Protein AF-A0A2C6DFV4-F1 (afdb_monomer_lite)

Secondary structure (DSSP, 8-state):
--SS-----------------------GGG-BHHHHHTS-HHHHHHHHHHHHHTTS---SS-S--HHHIIIIIHHHHHHHHHH-TTSBTGGGHHHHHHHHTT-

pLDDT: mean 80.81, std 15.94, range [47.09, 96.94]

Structure (mmCIF, N/CA/C/O backbone):
data_AF-A0A2C6DFV4-F1
#
_entry.id   AF-A0A2C6DFV4-F1
#
loop_
_atom_site.group_PDB
_atom_site.id
_atom_site.type_symbol
_atom_site.label_atom_id
_atom_site.label_alt_id
_atom_site.label_comp_id
_atom_site.label_asym_id
_atom_site.label_entity_id
_atom_site.label_seq_id
_atom_site.pdbx_PDB_ins_code
_atom_site.Cartn_x
_atom_site.Cartn_y
_atom_site.Cartn_z
_atom_site.occupancy
_atom_site.B_iso_or_equiv
_atom_site.auth_seq_id
_atom_site.auth_comp_id
_atom_site.auth_asym_id
_atom_site.auth_atom_id
_atom_site.pdbx_PDB_model_num
ATOM 1 N N . MET A 1 1 ? -37.656 42.072 -65.759 1.00 49.94 1 MET A N 1
ATOM 2 C CA . MET A 1 1 ? -38.208 40.919 -65.010 1.00 49.94 1 MET A CA 1
ATOM 3 C C . MET A 1 1 ? -37.119 40.319 -64.118 1.00 49.94 1 MET A C 1
ATOM 5 O O . MET A 1 1 ? -36.556 39.293 -64.461 1.00 49.94 1 MET A O 1
ATOM 9 N N . LEU A 1 2 ? -36.779 40.973 -63.001 1.00 52.75 2 LEU A N 1
ATOM 10 C CA . LEU A 1 2 ? -35.683 40.526 -62.123 1.00 52.75 2 LEU A CA 1
ATOM 11 C C . LEU A 1 2 ? -36.000 40.764 -60.634 1.00 52.75 2 LEU A C 1
ATOM 13 O O . LEU A 1 2 ? -35.158 41.220 -59.880 1.00 52.75 2 LEU A O 1
ATOM 17 N N . TYR A 1 3 ? -37.245 40.521 -60.212 1.00 50.47 3 TYR A N 1
ATOM 18 C CA . TYR A 1 3 ? -37.625 40.610 -58.788 1.00 50.47 3 TYR A CA 1
ATOM 19 C C . TYR A 1 3 ? -38.353 39.355 -58.277 1.00 50.47 3 TYR A C 1
ATOM 21 O O . TYR A 1 3 ? -38.708 39.249 -57.110 1.00 50.47 3 TYR A O 1
ATOM 29 N N . LYS A 1 4 ? -38.548 38.355 -59.142 1.00 47.09 4 LYS A N 1
ATOM 30 C CA . LYS A 1 4 ? -39.402 37.199 -58.865 1.00 47.09 4 LYS A CA 1
ATOM 31 C C . LYS A 1 4 ? -38.589 35.928 -58.633 1.00 47.09 4 LYS A C 1
ATOM 33 O O . LYS A 1 4 ? -38.862 34.919 -59.264 1.00 47.09 4 LYS A O 1
ATOM 38 N N . SER A 1 5 ? -37.563 35.969 -57.782 1.00 55.72 5 SER A N 1
ATOM 39 C CA . SER A 1 5 ? -36.915 34.728 -57.330 1.00 55.72 5 SER A CA 1
ATOM 40 C C . SER A 1 5 ? -36.036 34.908 -56.093 1.00 55.72 5 SER A C 1
ATOM 42 O O . SER A 1 5 ? -34.885 34.488 -56.079 1.00 55.72 5 SER A O 1
ATOM 44 N N . ILE A 1 6 ? -36.571 35.498 -55.027 1.00 58.84 6 ILE A N 1
ATOM 45 C CA . ILE A 1 6 ? -36.002 35.285 -53.689 1.00 58.84 6 ILE A CA 1
ATOM 46 C C . ILE A 1 6 ? -37.099 34.638 -52.849 1.00 58.84 6 ILE A C 1
ATOM 48 O O . ILE A 1 6 ? -37.719 35.241 -51.982 1.00 58.84 6 ILE A O 1
ATOM 52 N N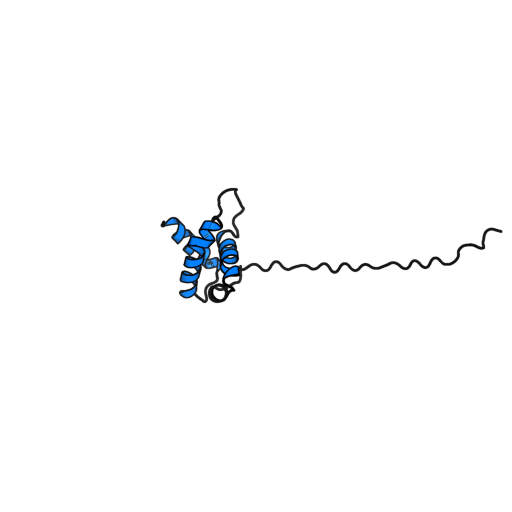 . ARG A 1 7 ? -37.416 33.392 -53.223 1.00 53.78 7 ARG A N 1
ATOM 53 C CA . ARG A 1 7 ? -38.205 32.475 -52.402 1.00 53.78 7 ARG A CA 1
ATOM 54 C C . ARG A 1 7 ? -37.365 32.143 -51.173 1.00 53.78 7 ARG A C 1
ATOM 56 O O . ARG A 1 7 ? -36.346 31.476 -51.305 1.00 53.78 7 ARG A O 1
ATOM 63 N N . ASN A 1 8 ? -37.819 32.624 -50.021 1.00 54.75 8 ASN A N 1
ATOM 64 C CA . ASN A 1 8 ? -37.728 32.005 -48.700 1.00 54.75 8 ASN A CA 1
ATOM 65 C C . ASN A 1 8 ? -36.687 30.880 -48.577 1.00 54.75 8 ASN A C 1
ATOM 67 O O . ASN A 1 8 ? -37.025 29.706 -48.725 1.00 54.75 8 ASN A O 1
ATOM 71 N N . MET A 1 9 ? -35.445 31.224 -48.240 1.00 55.12 9 MET A N 1
ATOM 72 C CA . MET A 1 9 ? -34.557 30.267 -47.586 1.00 55.12 9 MET A CA 1
ATOM 73 C C . MET A 1 9 ? -34.627 30.519 -46.085 1.00 55.12 9 MET A C 1
ATOM 75 O O . MET A 1 9 ? -33.939 31.381 -45.547 1.00 55.12 9 MET A O 1
ATOM 79 N N . ALA A 1 10 ? -35.520 29.789 -45.417 1.00 59.78 10 ALA A N 1
ATOM 80 C CA . ALA A 1 10 ? -35.479 29.652 -43.972 1.00 59.78 10 ALA A CA 1
ATOM 81 C C . ALA A 1 10 ? -34.190 28.894 -43.619 1.00 59.78 10 ALA A C 1
ATOM 83 O O . ALA A 1 10 ? -34.077 27.698 -43.885 1.00 59.78 10 ALA A O 1
ATOM 84 N N . MET A 1 11 ? -33.198 29.596 -43.070 1.00 58.16 11 MET A N 1
ATOM 85 C CA . MET A 1 11 ? -32.028 28.959 -42.470 1.00 58.16 11 MET A CA 1
ATOM 86 C C . MET A 1 11 ? -32.469 28.263 -41.182 1.00 58.16 11 MET A C 1
ATOM 88 O O . MET A 1 11 ? -32.540 28.876 -40.119 1.00 58.16 11 MET A O 1
ATOM 92 N N . ALA A 1 12 ? -32.782 26.974 -41.279 1.00 59.56 12 ALA A N 1
ATOM 93 C CA . ALA A 1 12 ? -32.850 26.102 -40.118 1.00 59.56 12 ALA A CA 1
ATOM 94 C C . ALA A 1 12 ? -31.410 25.809 -39.667 1.00 59.56 12 ALA A C 1
ATOM 96 O O . ALA A 1 12 ? -30.752 24.906 -40.182 1.00 59.56 12 ALA A O 1
ATOM 97 N N . GLY A 1 13 ? -30.892 26.625 -38.748 1.00 60.66 13 GLY A N 1
ATOM 98 C CA . GLY A 1 13 ? -29.627 26.346 -38.077 1.00 60.66 13 GLY A CA 1
ATOM 99 C C . GLY A 1 13 ? -29.793 25.140 -37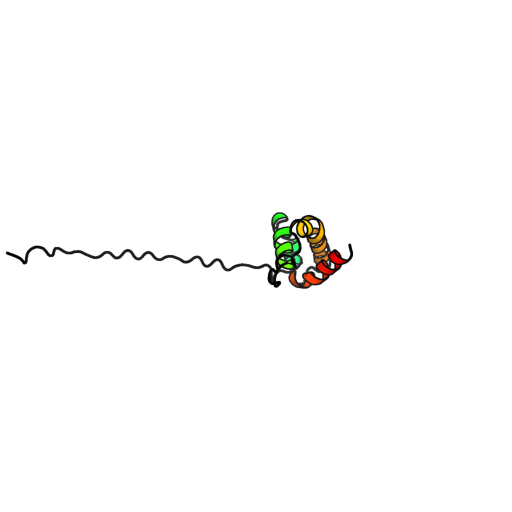.155 1.00 60.66 13 GLY A C 1
ATOM 100 O O . GLY A 1 13 ? -30.515 25.214 -36.164 1.00 60.66 13 GLY A O 1
ATOM 101 N N . ILE A 1 14 ? -29.141 24.023 -37.479 1.00 68.75 14 ILE A N 1
ATOM 102 C CA . ILE A 1 14 ? -29.040 22.875 -36.574 1.00 68.75 14 ILE A CA 1
ATOM 103 C C . ILE A 1 14 ? -28.082 23.263 -35.443 1.00 68.75 14 ILE A C 1
ATOM 105 O O . ILE A 1 14 ? -26.874 23.370 -35.646 1.00 68.75 14 ILE A O 1
ATOM 109 N N . LEU A 1 15 ? -28.624 23.478 -34.244 1.00 62.12 15 LEU A N 1
ATOM 110 C CA . LEU A 1 15 ? -27.846 23.579 -33.010 1.00 62.12 15 LEU A CA 1
ATOM 111 C C . LEU A 1 15 ? -27.448 22.165 -32.567 1.00 62.12 15 LEU A C 1
ATOM 113 O O . LEU A 1 15 ? -28.219 21.463 -31.916 1.00 62.12 15 LEU A O 1
ATOM 117 N N . LEU A 1 16 ? -26.236 21.742 -32.924 1.00 63.28 16 LEU A N 1
ATOM 118 C CA . LEU A 1 16 ? -25.589 20.579 -32.315 1.00 63.28 16 LEU A CA 1
ATOM 119 C C . LEU A 1 16 ? -25.046 20.993 -30.943 1.00 63.28 16 LEU A C 1
ATOM 121 O O . LEU A 1 16 ? -23.937 21.511 -30.827 1.00 63.28 16 LEU A O 1
ATOM 125 N N . ALA A 1 17 ? -25.842 20.782 -29.894 1.00 65.44 17 ALA A N 1
ATOM 126 C CA . ALA A 1 17 ? -25.353 20.864 -28.525 1.00 65.44 17 ALA A CA 1
ATOM 127 C C . ALA A 1 17 ? -24.449 19.651 -28.255 1.00 65.44 17 ALA A C 1
ATOM 129 O O . ALA A 1 17 ? -24.926 18.549 -27.984 1.00 65.44 17 ALA A O 1
ATOM 130 N N . VAL A 1 18 ? -23.132 19.842 -28.353 1.00 67.44 18 VAL A N 1
ATOM 131 C CA . VAL A 1 18 ? -22.162 18.865 -27.852 1.00 67.44 18 VAL A CA 1
ATOM 132 C C . VAL A 1 18 ? -22.223 18.916 -26.328 1.00 67.44 18 VAL A C 1
ATOM 134 O O . VAL A 1 18 ? -21.685 19.828 -25.703 1.00 67.44 18 VAL A O 1
ATOM 137 N N . ALA A 1 19 ? -22.904 17.947 -25.720 1.00 63.97 19 ALA A N 1
ATOM 138 C CA . ALA A 1 19 ? -22.780 17.699 -24.292 1.00 63.97 19 ALA A CA 1
ATOM 139 C C . ALA A 1 19 ? -21.366 17.156 -24.037 1.00 63.97 19 ALA A C 1
ATOM 141 O O . ALA A 1 19 ? -21.092 15.975 -24.244 1.00 63.97 19 ALA A O 1
ATOM 142 N N . GLY A 1 20 ? -20.444 18.037 -23.649 1.00 58.47 20 GLY A N 1
ATOM 143 C CA . GLY A 1 20 ? -19.121 17.630 -23.195 1.00 58.47 20 GLY A CA 1
ATOM 144 C C . GLY A 1 20 ? -19.265 16.807 -21.920 1.00 58.47 20 GLY A C 1
ATOM 145 O O . GLY A 1 20 ? -19.556 17.352 -20.859 1.00 58.47 20 GLY A O 1
ATOM 146 N N . THR A 1 21 ? -19.081 15.492 -22.006 1.00 58.28 21 THR A N 1
ATOM 147 C CA . THR A 1 21 ? -18.987 14.638 -20.821 1.00 58.28 21 THR A CA 1
ATOM 148 C C . THR A 1 21 ? -17.625 14.875 -20.177 1.00 58.28 21 THR A C 1
ATOM 150 O O . THR A 1 21 ? -16.632 14.246 -20.546 1.00 58.28 21 THR A O 1
ATOM 153 N N . SER A 1 22 ? -17.546 15.809 -19.230 1.00 53.00 22 SER A N 1
ATOM 154 C CA . SER A 1 22 ? -16.387 15.907 -18.347 1.00 53.00 22 SER A CA 1
ATOM 155 C C . SER A 1 22 ? -16.422 14.715 -17.390 1.00 53.00 22 SER A C 1
ATOM 157 O O . SER A 1 22 ? -17.128 14.741 -16.381 1.00 53.00 22 SER A O 1
ATOM 159 N N . PHE A 1 23 ? -15.691 13.648 -17.709 1.00 51.44 23 PHE A N 1
ATOM 160 C CA . PHE A 1 23 ? -15.401 12.607 -16.729 1.00 51.44 23 PHE A CA 1
ATOM 161 C C . PHE A 1 23 ? -14.484 13.229 -15.676 1.00 51.44 23 PHE A C 1
ATOM 163 O O . PHE A 1 23 ? -13.315 13.500 -15.949 1.00 51.44 23 PHE A O 1
ATOM 170 N N . ALA A 1 24 ? -15.016 13.517 -14.489 1.00 53.81 24 ALA A N 1
ATOM 171 C CA . ALA A 1 24 ? -14.172 13.863 -13.357 1.00 53.81 24 ALA A CA 1
ATOM 172 C C . ALA A 1 24 ? -13.255 12.661 -13.092 1.00 53.81 24 ALA A C 1
ATOM 174 O O . ALA A 1 24 ? -13.739 11.564 -12.821 1.00 53.81 24 ALA A O 1
ATOM 175 N N . ALA A 1 25 ? -11.941 12.844 -13.228 1.00 56.66 25 ALA A N 1
ATOM 176 C CA . ALA A 1 25 ? -10.975 11.805 -12.905 1.00 56.66 25 ALA A CA 1
ATOM 177 C C . ALA A 1 25 ? -11.074 11.497 -11.402 1.00 56.66 25 ALA A C 1
ATOM 179 O O . ALA A 1 25 ? -10.642 12.290 -10.568 1.00 56.66 25 ALA A O 1
ATOM 180 N N . THR A 1 26 ? -11.685 10.368 -11.044 1.00 71.06 26 THR A N 1
ATOM 181 C CA . THR A 1 26 ? -11.785 9.921 -9.652 1.00 71.06 26 THR A CA 1
ATOM 182 C C . THR A 1 26 ? -10.500 9.193 -9.276 1.00 71.06 26 THR A C 1
ATOM 184 O O . THR A 1 26 ? -10.311 8.034 -9.648 1.00 71.06 26 THR A O 1
ATOM 187 N N . THR A 1 27 ? -9.597 9.870 -8.569 1.00 79.50 27 THR A N 1
ATOM 188 C CA . THR A 1 27 ? -8.382 9.245 -8.036 1.00 79.50 27 THR A CA 1
ATOM 189 C C . THR A 1 27 ? -8.637 8.619 -6.656 1.00 79.50 27 THR A C 1
ATOM 191 O O . THR A 1 27 ? -9.503 9.087 -5.914 1.00 79.50 27 THR A O 1
ATOM 194 N N . PRO A 1 28 ? -7.868 7.589 -6.257 1.00 83.19 28 PRO A N 1
ATOM 195 C CA . PRO A 1 28 ? -7.935 7.002 -4.915 1.00 83.19 28 PRO A CA 1
ATOM 196 C C . PRO A 1 28 ? -7.392 7.884 -3.773 1.00 83.19 28 PRO A C 1
ATOM 198 O O . PRO A 1 28 ? -7.261 7.387 -2.660 1.00 83.19 28 PRO A O 1
ATOM 201 N N . ASP A 1 29 ? -7.057 9.158 -4.006 1.00 86.44 29 ASP A N 1
ATOM 202 C CA . ASP A 1 29 ? -6.351 10.023 -3.039 1.00 86.44 29 ASP A CA 1
ATOM 203 C C . ASP A 1 29 ? -7.071 10.148 -1.680 1.00 86.44 29 ASP A C 1
ATOM 205 O O . ASP A 1 29 ? -6.462 10.164 -0.611 1.00 86.44 29 ASP A O 1
ATOM 209 N N . GLY A 1 30 ? -8.405 10.176 -1.712 1.00 87.94 30 GLY A N 1
ATOM 210 C CA . GLY A 1 30 ? -9.248 10.242 -0.515 1.00 87.94 30 GLY A CA 1
ATOM 211 C C . GLY A 1 30 ? -9.638 8.887 0.085 1.00 87.94 30 GLY A C 1
ATOM 212 O O . GLY A 1 30 ? -10.401 8.865 1.049 1.00 87.94 30 GLY A O 1
ATOM 213 N N . MET A 1 31 ? -9.180 7.770 -0.485 1.00 93.31 31 MET A N 1
ATOM 214 C CA . MET A 1 31 ? -9.603 6.429 -0.079 1.00 93.31 31 MET A CA 1
ATOM 215 C C . MET A 1 31 ? -8.993 6.032 1.273 1.00 93.31 31 MET A C 1
ATOM 217 O O . MET A 1 31 ? -7.806 6.245 1.519 1.00 93.31 31 MET A O 1
ATOM 221 N N . THR A 1 32 ? -9.780 5.399 2.144 1.00 96.62 32 THR A N 1
ATOM 222 C CA . THR A 1 32 ? -9.277 4.768 3.375 1.00 96.62 32 THR A CA 1
ATOM 223 C C . THR A 1 32 ? -8.815 3.333 3.135 1.00 96.62 32 THR A C 1
ATOM 225 O O . THR A 1 32 ? -9.254 2.659 2.201 1.00 96.62 32 THR A O 1
ATOM 228 N N . CYS A 1 33 ? -7.982 2.811 4.030 1.00 96.88 33 CYS A N 1
ATOM 229 C CA . CYS A 1 33 ? -7.587 1.406 4.016 1.00 96.88 33 CYS A CA 1
ATOM 230 C C . CYS A 1 33 ? -8.785 0.449 4.080 1.00 96.88 33 CYS A C 1
ATOM 232 O O . CYS A 1 33 ? -8.793 -0.573 3.395 1.00 96.88 33 CYS A O 1
ATOM 234 N N . LYS A 1 34 ? -9.834 0.799 4.834 1.00 96.94 34 LYS A N 1
ATOM 235 C CA . LYS A 1 34 ? -11.090 0.043 4.869 1.00 96.94 34 LYS A CA 1
ATOM 236 C C . LYS A 1 34 ? -11.772 0.001 3.505 1.00 96.94 34 LYS A C 1
ATOM 238 O O . LYS A 1 34 ? -12.312 -1.035 3.135 1.00 96.94 34 LYS A O 1
ATOM 243 N N . GLN A 1 35 ? -11.783 1.103 2.762 1.00 95.81 35 GLN A N 1
ATOM 244 C CA . GLN A 1 35 ? -12.350 1.110 1.413 1.00 95.81 35 GLN A CA 1
ATOM 245 C C . GLN A 1 35 ? -11.506 0.255 0.465 1.00 95.81 35 GLN A C 1
ATOM 247 O O . GLN A 1 35 ? -12.070 -0.542 -0.274 1.00 95.81 35 GLN A O 1
ATOM 252 N N . PHE A 1 36 ? -10.178 0.343 0.562 1.00 95.94 36 PHE A N 1
ATOM 253 C CA . PHE A 1 36 ? -9.249 -0.441 -0.249 1.00 95.94 36 PHE A CA 1
ATOM 254 C C . PHE A 1 36 ? -9.413 -1.958 -0.074 1.00 95.94 36 PHE A C 1
ATOM 256 O O . PHE A 1 36 ? -9.556 -2.675 -1.060 1.00 95.94 36 PHE A O 1
ATOM 263 N N . ILE A 1 37 ? -9.446 -2.463 1.166 1.00 96.56 37 ILE A N 1
ATOM 264 C CA . ILE A 1 37 ? -9.585 -3.913 1.422 1.00 96.56 37 ILE A CA 1
ATOM 265 C C . ILE A 1 37 ? -10.961 -4.474 1.033 1.00 96.56 37 ILE A C 1
ATOM 267 O O . ILE A 1 37 ? -11.112 -5.690 0.958 1.00 96.56 37 ILE A O 1
ATOM 271 N N . ASN A 1 38 ? -11.948 -3.598 0.823 1.00 96.75 38 ASN A N 1
ATOM 272 C CA . ASN A 1 38 ? -13.302 -3.948 0.396 1.00 96.75 38 ASN A CA 1
ATOM 273 C C . ASN A 1 38 ? -13.532 -3.702 -1.107 1.00 96.75 38 ASN A C 1
ATOM 275 O O . ASN A 1 38 ? -14.664 -3.836 -1.571 1.00 96.75 38 ASN A O 1
ATOM 279 N N . LEU A 1 39 ? -12.498 -3.318 -1.864 1.00 93.88 39 LEU A N 1
ATOM 280 C CA . LEU A 1 39 ? -12.580 -3.227 -3.320 1.00 93.88 39 LEU A CA 1
ATOM 281 C C . LEU A 1 39 ? -12.780 -4.605 -3.951 1.00 93.88 39 LEU A C 1
ATOM 283 O O . LEU A 1 39 ? -12.443 -5.639 -3.370 1.00 93.88 39 LEU A O 1
ATOM 287 N N . ASP A 1 40 ? -13.251 -4.592 -5.198 1.00 93.81 40 ASP A N 1
AT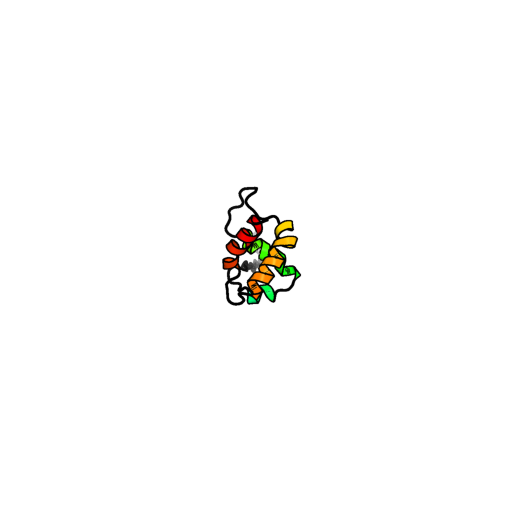OM 288 C CA . ASP A 1 40 ? -13.107 -5.758 -6.057 1.00 93.81 40 ASP A CA 1
ATOM 289 C C . ASP A 1 40 ? -11.614 -6.142 -6.156 1.00 93.81 40 ASP A C 1
ATOM 291 O O . ASP A 1 40 ? -10.773 -5.261 -6.385 1.00 93.81 40 ASP A O 1
ATOM 295 N N . PRO A 1 41 ? -11.250 -7.427 -5.998 1.00 91.75 41 PRO A N 1
ATOM 296 C CA . PRO A 1 41 ? -9.856 -7.859 -6.050 1.00 91.75 41 PRO A CA 1
ATOM 297 C C . PRO A 1 41 ? -9.118 -7.449 -7.333 1.00 91.75 41 PRO A C 1
ATOM 299 O O . PRO A 1 41 ? -7.919 -7.181 -7.273 1.00 91.75 41 PRO A O 1
ATOM 302 N N . GLN A 1 42 ? -9.808 -7.341 -8.475 1.00 91.62 42 GLN A N 1
ATOM 303 C CA . GLN A 1 42 ? -9.206 -6.913 -9.745 1.00 91.62 42 GLN A CA 1
ATOM 304 C C . GLN A 1 42 ? -8.848 -5.419 -9.744 1.00 91.62 42 GLN A C 1
ATOM 306 O O . GLN A 1 42 ? -7.968 -4.992 -10.492 1.00 91.62 42 GLN A O 1
ATOM 311 N N . ALA A 1 43 ? -9.490 -4.619 -8.889 1.00 92.81 43 ALA A N 1
ATOM 312 C CA . ALA A 1 43 ? -9.203 -3.196 -8.731 1.00 92.81 43 ALA A CA 1
ATOM 313 C C . ALA A 1 43 ? -8.079 -2.913 -7.717 1.00 92.81 43 ALA A C 1
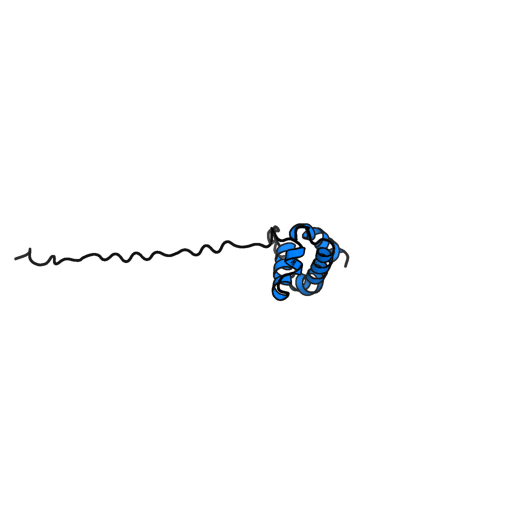ATOM 315 O O . ALA A 1 43 ? -7.518 -1.815 -7.723 1.00 92.81 43 ALA A O 1
ATOM 316 N N . ALA A 1 44 ? -7.710 -3.882 -6.873 1.00 93.94 44 ALA A N 1
ATOM 317 C CA . ALA A 1 44 ? -6.719 -3.682 -5.816 1.00 93.94 44 ALA A CA 1
ATOM 318 C C . ALA A 1 44 ? -5.319 -3.354 -6.367 1.00 93.94 44 ALA A C 1
ATOM 320 O O . ALA A 1 44 ? -4.729 -2.350 -5.966 1.00 93.94 44 ALA A O 1
ATOM 321 N N . THR A 1 45 ? -4.803 -4.145 -7.314 1.00 94.75 45 THR A N 1
ATOM 322 C CA . THR A 1 45 ? -3.468 -3.925 -7.903 1.00 94.75 45 THR A CA 1
ATOM 323 C C . THR A 1 45 ? -3.365 -2.578 -8.642 1.00 94.75 45 THR A C 1
ATOM 325 O O . THR A 1 45 ? -2.414 -1.840 -8.375 1.00 94.75 45 THR A O 1
ATOM 328 N N . PRO A 1 46 ? -4.322 -2.172 -9.506 1.00 94.00 46 PRO A N 1
ATOM 329 C CA . PRO A 1 46 ? -4.309 -0.840 -10.123 1.00 94.00 46 PRO A CA 1
ATOM 330 C C . PRO A 1 46 ? -4.303 0.313 -9.112 1.00 94.00 46 PRO A C 1
ATOM 332 O O . PRO A 1 46 ? -3.574 1.292 -9.289 1.00 94.00 46 PRO A O 1
ATOM 335 N N . VAL A 1 47 ? -5.077 0.198 -8.028 1.00 93.94 47 VAL A N 1
ATOM 336 C CA . VAL A 1 47 ? -5.110 1.214 -6.967 1.00 93.94 47 VAL A CA 1
ATOM 337 C C . VAL A 1 47 ? -3.790 1.242 -6.194 1.00 93.94 47 VAL A C 1
ATOM 339 O O . VAL A 1 47 ? -3.244 2.322 -5.969 1.00 93.94 47 VAL A O 1
ATOM 342 N N . ALA A 1 48 ? -3.228 0.083 -5.845 1.00 93.88 48 ALA A N 1
ATOM 343 C CA . ALA A 1 48 ? -1.923 -0.013 -5.194 1.00 93.88 48 ALA A CA 1
ATOM 344 C C . ALA A 1 48 ? -0.810 0.587 -6.069 1.00 93.88 48 ALA A C 1
ATOM 346 O O . ALA A 1 48 ? 0.032 1.341 -5.581 1.00 93.88 48 ALA A O 1
ATOM 347 N N . PHE A 1 49 ? -0.846 0.318 -7.376 1.00 92.69 49 PHE A N 1
ATOM 348 C CA . PHE A 1 49 ? 0.094 0.887 -8.339 1.00 92.69 49 PHE A CA 1
ATOM 349 C C . PHE A 1 49 ? -0.009 2.411 -8.379 1.00 92.69 49 PHE A C 1
ATOM 351 O O . PHE A 1 49 ? 1.017 3.093 -8.344 1.00 92.69 49 PHE A O 1
ATOM 358 N N . TRP A 1 50 ? -1.232 2.947 -8.396 1.00 91.44 50 TRP A N 1
ATOM 359 C CA . TRP A 1 50 ? -1.460 4.387 -8.333 1.00 91.44 50 TRP A CA 1
ATOM 360 C C . TRP A 1 50 ? -0.926 4.990 -7.029 1.00 91.44 50 TRP A C 1
ATOM 362 O O . TRP A 1 50 ? -0.235 5.998 -7.068 1.00 91.44 50 TRP A O 1
ATOM 372 N N . VAL A 1 51 ? -1.162 4.374 -5.871 1.00 91.81 51 VAL A N 1
ATOM 373 C CA . VAL A 1 51 ? -0.663 4.888 -4.579 1.00 91.81 51 VAL A CA 1
ATOM 374 C C . VAL A 1 51 ? 0.866 4.930 -4.540 1.00 91.81 51 VAL A C 1
ATOM 376 O O . VAL A 1 51 ? 1.455 5.917 -4.099 1.00 91.81 51 VAL A O 1
ATOM 379 N N . LEU A 1 52 ? 1.525 3.883 -5.038 1.00 90.19 52 LEU A N 1
ATOM 380 C CA . LEU A 1 52 ? 2.984 3.774 -4.997 1.00 90.19 52 LEU A CA 1
ATOM 381 C C . LEU A 1 52 ? 3.677 4.710 -5.991 1.00 90.19 52 LEU A C 1
ATOM 383 O O . LEU A 1 52 ? 4.757 5.219 -5.691 1.00 90.19 52 LEU A O 1
ATOM 387 N N . ASN A 1 53 ? 3.036 4.992 -7.125 1.00 88.50 53 ASN A N 1
ATOM 388 C CA . ASN A 1 53 ? 3.624 5.763 -8.221 1.00 88.50 53 ASN A CA 1
ATOM 389 C C . ASN A 1 53 ? 2.994 7.152 -8.433 1.00 88.50 53 ASN A C 1
ATOM 391 O O . ASN A 1 53 ? 3.429 7.892 -9.308 1.00 88.50 53 ASN A O 1
ATOM 395 N N . SER A 1 54 ? 1.980 7.537 -7.656 1.00 81.00 54 SER A N 1
ATOM 396 C CA . SER A 1 54 ? 1.402 8.887 -7.703 1.00 81.00 54 SER A CA 1
ATOM 397 C C . SER A 1 54 ? 2.349 9.919 -7.085 1.00 81.00 54 SER A C 1
ATOM 399 O O . SER A 1 54 ? 3.170 9.600 -6.220 1.00 81.00 54 SER A O 1
ATOM 401 N N . TYR A 1 55 ? 2.215 11.175 -7.519 1.00 70.50 55 TYR A N 1
ATOM 402 C CA . TYR A 1 55 ? 2.976 12.351 -7.063 1.00 70.50 55 TYR A CA 1
ATOM 403 C C . TYR A 1 55 ? 4.485 12.358 -7.365 1.00 70.50 55 TYR A C 1
ATOM 405 O O . TYR A 1 55 ? 5.133 13.364 -7.085 1.00 70.50 55 TYR A O 1
ATOM 413 N N . SER A 1 56 ? 5.059 11.301 -7.950 1.00 66.56 56 SER A N 1
ATOM 414 C CA . SER A 1 56 ? 6.390 11.373 -8.558 1.00 66.56 56 SER A CA 1
ATOM 415 C C . SER A 1 56 ? 6.269 11.785 -10.025 1.00 66.56 56 SER A C 1
ATOM 417 O O . SER A 1 56 ? 5.460 11.248 -10.782 1.00 66.56 56 SER A O 1
ATOM 419 N N . GLU A 1 57 ? 7.080 12.754 -10.448 1.00 67.44 57 GLU A N 1
ATOM 420 C CA . GLU A 1 57 ? 7.309 12.960 -11.876 1.00 67.44 57 GLU A CA 1
ATOM 421 C C . GLU A 1 57 ? 8.034 11.727 -12.415 1.00 67.44 57 GLU A C 1
ATOM 423 O O . GLU A 1 57 ? 9.052 11.304 -11.864 1.00 67.44 57 GLU A O 1
ATOM 428 N N . TYR A 1 58 ? 7.514 11.127 -13.483 1.00 66.06 58 TYR A N 1
ATOM 429 C CA . TYR A 1 58 ? 8.144 9.963 -14.090 1.00 66.06 58 TYR A CA 1
ATOM 430 C C . TYR A 1 58 ? 9.507 10.347 -14.683 1.00 66.06 58 TYR A C 1
ATOM 432 O O . TYR A 1 58 ? 9.582 11.020 -15.710 1.00 66.06 58 TYR A O 1
ATOM 440 N N . LYS A 1 59 ? 10.595 9.894 -14.052 1.00 74.06 59 LYS A N 1
ATOM 441 C CA . LYS A 1 59 ? 11.981 10.159 -14.488 1.00 74.06 59 LYS A CA 1
ATOM 442 C C . LYS A 1 59 ? 12.630 8.991 -15.242 1.00 74.06 59 LYS A C 1
ATOM 444 O O . LYS A 1 59 ? 13.848 8.870 -15.254 1.00 74.06 59 LYS A O 1
ATOM 449 N N . GLY A 1 60 ? 11.833 8.111 -15.859 1.00 65.12 60 GLY A N 1
ATOM 450 C CA . GLY A 1 60 ? 12.354 7.007 -16.682 1.00 65.12 60 GLY A CA 1
ATOM 451 C C . GLY A 1 60 ? 12.936 5.820 -15.904 1.00 65.12 60 GLY A C 1
ATOM 452 O O . GLY A 1 60 ? 13.650 5.010 -16.484 1.00 65.12 60 GLY A O 1
ATOM 453 N N . GLY A 1 61 ? 12.643 5.702 -14.605 1.00 67.50 61 GLY A N 1
ATOM 454 C CA . GLY A 1 61 ? 13.162 4.621 -13.75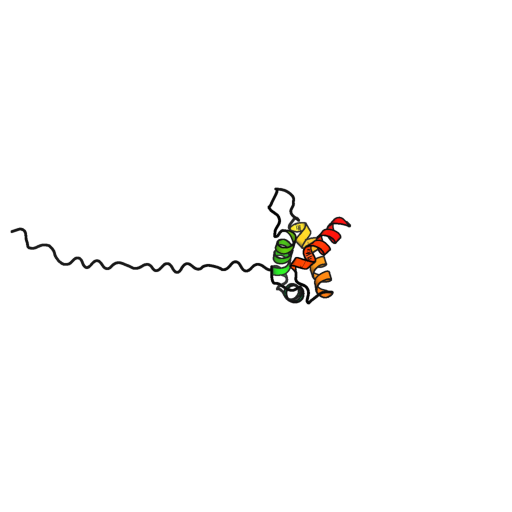5 1.00 67.50 61 GLY A CA 1
ATOM 455 C C . GLY A 1 61 ? 12.804 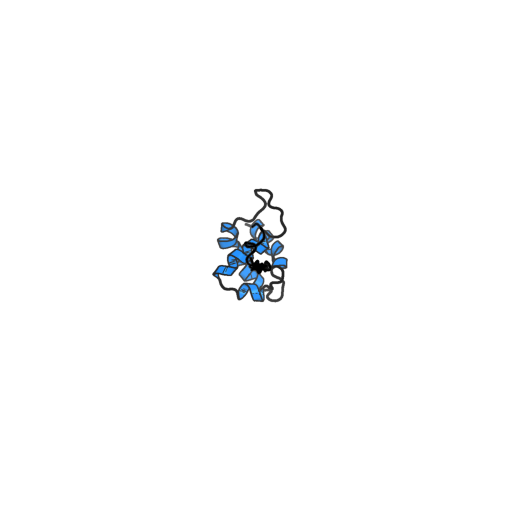4.725 -12.269 1.00 67.50 61 GLY A C 1
ATOM 456 O O . GLY A 1 61 ? 12.920 3.743 -11.551 1.00 67.50 61 GLY A O 1
ATOM 457 N N . ASP A 1 62 ? 12.315 5.882 -11.814 1.00 73.69 62 ASP A N 1
ATOM 458 C CA . ASP A 1 62 ? 11.901 6.135 -10.422 1.00 73.69 62 ASP A CA 1
ATOM 459 C C . ASP A 1 62 ? 10.437 5.722 -10.157 1.00 73.69 62 ASP A C 1
ATOM 461 O O . ASP A 1 62 ? 9.623 6.496 -9.651 1.00 73.69 62 ASP A O 1
ATOM 465 N N . TYR A 1 63 ? 10.062 4.521 -10.606 1.00 79.94 63 TYR A N 1
ATOM 466 C CA . TYR A 1 63 ? 8.726 3.957 -10.410 1.00 79.94 63 TYR A CA 1
ATOM 467 C C . TYR A 1 63 ? 8.827 2.501 -9.967 1.00 79.94 63 TYR A C 1
ATOM 469 O O . TYR A 1 63 ? 9.742 1.770 -10.348 1.00 79.94 63 TYR A O 1
ATOM 477 N N . VAL A 1 64 ? 7.857 2.067 -9.177 1.00 84.75 64 VAL A N 1
ATOM 478 C CA . VAL A 1 64 ? 7.722 0.676 -8.763 1.00 84.75 64 VAL A CA 1
ATOM 479 C C . VAL A 1 64 ? 7.023 -0.093 -9.877 1.00 84.75 64 VAL A C 1
ATOM 481 O O . VAL A 1 64 ? 5.891 0.233 -10.251 1.00 84.75 64 VAL A O 1
ATOM 484 N N . ALA A 1 65 ? 7.696 -1.108 -10.419 1.00 88.25 65 ALA A N 1
ATOM 485 C CA . ALA A 1 65 ? 7.205 -1.871 -11.560 1.00 88.25 65 ALA A CA 1
ATOM 486 C C . ALA A 1 65 ? 5.883 -2.588 -11.241 1.00 88.25 65 ALA A C 1
ATOM 488 O O . ALA A 1 65 ? 5.710 -3.133 -10.153 1.00 88.25 65 ALA A O 1
ATOM 489 N N . LEU A 1 66 ? 4.965 -2.664 -12.214 1.00 90.75 66 LEU A N 1
ATOM 490 C CA . LEU A 1 66 ? 3.645 -3.278 -12.010 1.00 90.75 66 LEU A CA 1
ATOM 491 C C . LEU A 1 66 ? 3.735 -4.726 -11.502 1.00 90.75 66 LEU A C 1
ATOM 493 O O . LEU A 1 66 ? 2.978 -5.102 -10.618 1.00 90.75 66 LEU A O 1
ATOM 497 N N . ASN A 1 67 ? 4.690 -5.512 -12.006 1.00 91.50 67 ASN A N 1
ATOM 498 C CA . ASN A 1 67 ? 4.907 -6.886 -11.547 1.00 91.50 67 ASN A CA 1
ATOM 499 C C . ASN A 1 67 ? 5.308 -6.957 -10.062 1.00 91.50 67 ASN A C 1
ATOM 501 O O . ASN A 1 67 ? 4.861 -7.842 -9.336 1.00 91.50 67 ASN A O 1
ATOM 505 N N . GLU A 1 68 ? 6.130 -6.016 -9.589 1.00 90.50 68 GLU A N 1
ATOM 506 C CA . GLU A 1 68 ? 6.491 -5.925 -8.170 1.00 90.50 68 GLU A CA 1
ATOM 507 C C . GLU A 1 68 ? 5.276 -5.506 -7.333 1.00 90.50 68 GLU A C 1
ATOM 509 O O . GLU A 1 68 ? 5.000 -6.095 -6.283 1.00 90.50 68 GLU A O 1
ATOM 514 N N . VAL A 1 69 ? 4.499 -4.536 -7.826 1.00 92.38 69 VAL A N 1
ATOM 515 C CA . VAL A 1 69 ? 3.259 -4.115 -7.171 1.00 92.38 69 VAL A CA 1
ATOM 516 C C . VAL A 1 69 ? 2.282 -5.279 -7.037 1.00 92.38 69 VAL A C 1
ATOM 518 O O . VAL A 1 69 ? 1.755 -5.496 -5.950 1.00 92.38 69 VAL A O 1
ATOM 521 N N . ASP A 1 70 ? 2.056 -6.043 -8.098 1.00 92.88 70 ASP A N 1
ATOM 522 C CA . ASP A 1 70 ? 1.080 -7.132 -8.115 1.00 92.88 70 ASP A CA 1
ATOM 523 C C . ASP A 1 70 ? 1.493 -8.293 -7.199 1.00 92.88 70 ASP A C 1
ATOM 525 O O . ASP A 1 70 ? 0.761 -8.692 -6.293 1.00 92.88 70 ASP A O 1
ATOM 529 N N . THR A 1 71 ? 2.718 -8.789 -7.372 1.00 92.75 71 THR A N 1
ATOM 530 C CA . THR A 1 71 ? 3.164 -10.027 -6.715 1.00 92.75 71 THR A CA 1
ATOM 531 C C . THR A 1 71 ? 3.619 -9.828 -5.271 1.00 92.75 71 THR A C 1
ATOM 533 O O . THR A 1 71 ? 3.515 -10.749 -4.457 1.00 92.75 71 THR A O 1
ATOM 536 N N . MET A 1 72 ? 4.125 -8.639 -4.927 1.00 91.81 72 MET A N 1
ATOM 537 C CA . MET A 1 72 ? 4.776 -8.402 -3.638 1.00 91.81 72 MET A CA 1
ATOM 538 C C . MET A 1 72 ? 4.073 -7.347 -2.798 1.00 91.81 72 MET A C 1
ATOM 540 O O . MET A 1 72 ? 3.881 -7.568 -1.598 1.00 91.81 72 MET A O 1
ATOM 544 N N . LEU A 1 73 ? 3.740 -6.193 -3.378 1.00 93.81 73 LEU A N 1
ATOM 545 C CA . LEU A 1 73 ? 3.361 -5.020 -2.584 1.00 93.81 73 LEU A CA 1
ATOM 546 C C . LEU A 1 73 ? 1.860 -4.913 -2.349 1.00 93.81 73 LEU A C 1
ATOM 548 O O . LEU A 1 73 ? 1.465 -4.526 -1.256 1.00 93.81 73 LEU A O 1
ATOM 552 N N . THR A 1 74 ? 1.022 -5.331 -3.294 1.00 95.12 74 THR A N 1
ATOM 553 C CA . THR A 1 74 ? -0.438 -5.360 -3.119 1.00 95.12 74 THR A CA 1
ATOM 554 C C . THR A 1 74 ? -0.834 -6.272 -1.951 1.00 95.12 74 THR A C 1
ATOM 556 O O . THR A 1 74 ? -1.545 -5.808 -1.057 1.00 95.12 74 THR A O 1
ATOM 559 N N . PRO A 1 75 ? -0.308 -7.511 -1.823 1.00 94.88 75 PRO A N 1
ATOM 560 C CA . PRO A 1 75 ? -0.584 -8.345 -0.652 1.00 94.88 75 PRO A CA 1
ATOM 561 C C . PRO A 1 75 ? -0.083 -7.740 0.668 1.00 94.88 75 PRO A C 1
ATOM 563 O O . PRO A 1 75 ? -0.712 -7.927 1.710 1.00 94.88 75 PRO A O 1
ATOM 566 N N . GLN A 1 76 ? 1.045 -7.021 0.651 1.00 94.62 76 GLN A N 1
ATOM 567 C CA . GLN A 1 76 ? 1.586 -6.351 1.841 1.00 94.62 76 GLN A CA 1
ATOM 568 C C . GLN A 1 76 ? 0.748 -5.137 2.247 1.00 94.62 76 GLN A C 1
ATOM 570 O O . GLN A 1 76 ? 0.436 -4.982 3.425 1.00 94.62 76 GLN A O 1
ATOM 575 N N . LEU A 1 77 ? 0.315 -4.333 1.278 1.00 95.06 77 LEU A N 1
ATOM 576 C CA . LEU A 1 77 ? -0.596 -3.215 1.487 1.00 95.06 77 LEU A CA 1
ATOM 577 C C . LEU A 1 77 ? -1.934 -3.695 2.061 1.00 95.06 77 LEU A C 1
ATOM 579 O O . LEU A 1 77 ? -2.428 -3.111 3.021 1.00 95.06 77 LEU A O 1
ATOM 583 N N . ILE A 1 78 ? -2.482 -4.808 1.557 1.00 95.75 78 ILE A N 1
ATOM 584 C CA . ILE A 1 78 ? -3.688 -5.428 2.129 1.00 95.75 78 ILE A CA 1
ATOM 585 C C . ILE A 1 78 ? -3.467 -5.798 3.604 1.00 95.75 78 ILE A C 1
ATOM 587 O O . ILE A 1 78 ? -4.351 -5.561 4.427 1.00 95.75 78 ILE A O 1
ATOM 591 N N . LYS A 1 79 ? -2.308 -6.369 3.961 1.00 95.69 79 LYS A N 1
ATOM 592 C CA . LYS A 1 79 ? -1.984 -6.707 5.359 1.00 95.69 79 LYS A CA 1
ATOM 593 C C . LYS A 1 79 ? -1.908 -5.458 6.242 1.00 95.69 79 LYS A C 1
ATOM 595 O O . LYS A 1 79 ? -2.606 -5.407 7.249 1.00 95.69 79 LYS A O 1
ATOM 600 N N . LEU A 1 80 ? -1.155 -4.438 5.827 1.00 94.88 80 LEU A N 1
ATOM 601 C CA . LEU A 1 80 ? -1.039 -3.170 6.561 1.00 94.88 80 LEU A CA 1
ATOM 602 C C . LEU A 1 80 ? -2.396 -2.477 6.740 1.00 94.88 80 LEU A C 1
ATOM 604 O O . LEU A 1 80 ? -2.712 -1.986 7.825 1.00 94.88 80 LEU A O 1
ATOM 608 N N . CYS A 1 81 ? -3.230 -2.479 5.699 1.00 96.25 81 CYS A N 1
ATOM 609 C CA . CYS A 1 81 ? -4.557 -1.880 5.761 1.00 96.25 81 CYS A CA 1
ATOM 610 C C . CYS A 1 81 ? -5.535 -2.642 6.659 1.00 96.25 81 CYS A C 1
ATOM 612 O O . CYS A 1 81 ? -6.429 -2.018 7.227 1.00 96.25 81 CYS A O 1
ATOM 614 N N . LYS A 1 82 ? -5.376 -3.961 6.832 1.00 96.81 82 LYS A N 1
ATOM 615 C CA . LYS A 1 82 ? -6.165 -4.719 7.819 1.00 96.81 82 LYS A CA 1
ATOM 616 C C . LYS A 1 82 ? -5.840 -4.302 9.254 1.00 96.81 82 LYS A C 1
ATOM 618 O O . LYS A 1 82 ? -6.739 -4.280 10.087 1.00 96.81 82 LYS A O 1
ATOM 623 N N . GLU A 1 83 ? -4.587 -3.952 9.529 1.00 96.44 83 GLU A N 1
ATOM 624 C CA . GLU A 1 83 ? -4.144 -3.460 10.841 1.00 96.44 83 GLU A CA 1
ATOM 625 C C . GLU A 1 83 ? -4.542 -1.994 11.082 1.00 96.44 83 GLU A C 1
ATOM 627 O O . GLU A 1 83 ? -4.657 -1.560 12.225 1.00 96.44 83 GLU A O 1
ATOM 632 N N . ASN A 1 84 ? -4.770 -1.226 10.012 1.00 96.19 84 ASN A N 1
ATOM 633 C CA . ASN A 1 84 ? -5.005 0.217 10.066 1.00 96.19 84 ASN A CA 1
ATOM 634 C C . ASN A 1 84 ? -6.205 0.657 9.194 1.00 96.19 84 ASN A C 1
ATOM 636 O O . ASN A 1 84 ? -6.029 1.477 8.288 1.00 96.19 84 ASN A O 1
ATOM 640 N N . PRO A 1 85 ? -7.428 0.152 9.430 1.00 96.44 85 PRO A N 1
ATOM 641 C CA . PRO A 1 85 ? -8.561 0.351 8.520 1.00 96.44 85 PRO A CA 1
ATOM 642 C C . PRO A 1 85 ? -8.971 1.822 8.333 1.00 96.44 85 PRO A C 1
ATOM 644 O O . PRO A 1 85 ? -9.421 2.197 7.249 1.00 96.44 85 PRO A O 1
ATOM 647 N N . ASP A 1 86 ? -8.796 2.661 9.354 1.00 96.56 86 ASP A N 1
ATOM 648 C CA . ASP A 1 86 ? -9.258 4.056 9.337 1.00 96.56 86 ASP A CA 1
ATOM 649 C C . ASP A 1 86 ? -8.238 5.038 8.740 1.00 96.56 86 ASP A C 1
ATOM 651 O O . ASP A 1 86 ? -8.575 6.190 8.462 1.00 96.56 86 ASP A O 1
ATOM 655 N N . LYS A 1 87 ? -6.991 4.602 8.515 1.00 95.75 87 LYS A N 1
ATOM 656 C CA . LYS A 1 87 ? -5.967 5.447 7.888 1.00 95.75 87 LYS A CA 1
ATOM 657 C C . LYS A 1 87 ? -6.262 5.648 6.402 1.00 95.75 87 LYS A C 1
ATOM 659 O O . LYS A 1 87 ? -6.858 4.785 5.748 1.00 95.75 87 LYS A O 1
ATOM 664 N N . LYS A 1 88 ? -5.812 6.780 5.851 1.00 95.31 88 LYS A N 1
ATOM 665 C CA . LYS A 1 88 ? -5.843 6.988 4.402 1.00 95.31 88 LYS A CA 1
ATOM 666 C C . LYS A 1 88 ? -4.868 6.040 3.721 1.00 95.31 88 LYS A C 1
ATOM 668 O O . LYS A 1 88 ? -3.800 5.733 4.246 1.00 95.31 88 LYS A O 1
ATOM 673 N N . LEU A 1 89 ? -5.243 5.591 2.532 1.00 94.38 89 LEU A N 1
ATOM 674 C CA . LEU A 1 89 ? -4.449 4.653 1.755 1.00 94.38 89 LEU A CA 1
ATOM 675 C C . LEU A 1 89 ? -3.116 5.267 1.306 1.00 94.38 89 LEU A C 1
ATOM 677 O O . LEU A 1 89 ? -2.090 4.595 1.314 1.00 94.38 89 LEU A O 1
ATOM 681 N N . THR A 1 90 ? -3.117 6.551 0.949 1.00 92.69 90 THR A N 1
ATOM 682 C CA . THR A 1 90 ? -1.921 7.290 0.518 1.00 92.69 90 THR A CA 1
ATOM 683 C C . THR A 1 90 ? -0.888 7.456 1.633 1.00 92.69 90 THR A C 1
ATOM 685 O O . THR A 1 90 ? 0.312 7.417 1.354 1.00 92.69 90 THR A O 1
ATOM 688 N N . ASP A 1 91 ? -1.322 7.508 2.895 1.00 93.12 91 ASP A N 1
ATOM 689 C CA . ASP A 1 91 ? -0.427 7.558 4.058 1.00 93.12 91 ASP A CA 1
ATOM 690 C C . ASP A 1 91 ? 0.408 6.267 4.201 1.00 93.12 91 ASP A C 1
ATOM 692 O O . ASP A 1 91 ? 1.493 6.290 4.777 1.00 93.12 91 ASP A O 1
ATOM 696 N N . MET A 1 92 ? -0.043 5.147 3.615 1.00 92.19 92 MET A N 1
ATOM 697 C CA . MET A 1 92 ? 0.659 3.851 3.647 1.00 92.19 92 MET A CA 1
ATOM 698 C C . MET A 1 92 ? 1.857 3.774 2.698 1.00 92.19 92 MET A C 1
ATOM 700 O O . MET A 1 92 ? 2.637 2.820 2.764 1.00 92.19 92 MET A O 1
ATOM 704 N N . LYS A 1 93 ? 2.013 4.746 1.788 1.00 90.88 93 LYS A N 1
ATOM 705 C CA . LYS A 1 93 ? 3.025 4.704 0.723 1.00 90.88 93 LYS A CA 1
ATOM 706 C C . LYS A 1 93 ? 4.432 4.470 1.276 1.00 90.88 93 LYS A C 1
ATOM 708 O O . LYS A 1 93 ? 5.140 3.591 0.793 1.00 90.88 93 LYS A O 1
ATOM 713 N N . GLN A 1 94 ? 4.837 5.238 2.288 1.00 90.38 94 GLN A N 1
ATOM 714 C CA . GLN A 1 94 ? 6.189 5.132 2.845 1.00 90.38 94 GLN A CA 1
ATOM 715 C C . GLN A 1 94 ? 6.409 3.812 3.583 1.00 90.38 94 GLN A C 1
ATOM 717 O O . GLN A 1 94 ? 7.465 3.201 3.424 1.00 90.38 94 GLN A O 1
ATOM 722 N N . ASP A 1 95 ? 5.407 3.332 4.319 1.00 91.19 95 ASP A N 1
ATOM 723 C CA . ASP A 1 95 ? 5.487 2.051 5.023 1.00 91.19 95 ASP A CA 1
ATOM 724 C C . ASP A 1 95 ? 5.721 0.899 4.035 1.00 91.19 95 ASP A C 1
ATOM 726 O O . ASP A 1 95 ? 6.606 0.070 4.245 1.00 91.19 95 ASP A O 1
ATOM 730 N N . ILE A 1 96 ? 5.025 0.898 2.895 1.00 89.88 96 ILE A N 1
ATOM 731 C CA . ILE A 1 96 ? 5.194 -0.128 1.853 1.00 89.88 96 ILE A CA 1
ATOM 732 C C . ILE A 1 96 ? 6.542 -0.020 1.145 1.00 89.88 96 ILE A C 1
ATOM 734 O O . ILE A 1 96 ? 7.203 -1.037 0.928 1.00 89.88 96 ILE A O 1
ATOM 738 N N . LEU A 1 97 ? 6.978 1.192 0.796 1.00 87.19 97 LEU A N 1
ATOM 739 C CA . LEU A 1 97 ? 8.281 1.388 0.152 1.00 87.19 97 LEU A CA 1
ATOM 740 C C . LEU A 1 97 ? 9.431 0.956 1.074 1.00 87.19 97 LEU A C 1
ATOM 742 O O . LEU A 1 97 ? 10.408 0.365 0.611 1.00 87.19 97 LEU A O 1
ATOM 746 N N . ASN A 1 98 ? 9.303 1.190 2.381 1.00 87.81 98 ASN A N 1
ATOM 747 C CA . ASN A 1 98 ? 10.269 0.727 3.375 1.00 87.81 98 ASN A CA 1
ATOM 748 C C . ASN A 1 98 ? 10.280 -0.801 3.515 1.00 87.81 98 ASN A C 1
ATOM 750 O O . ASN A 1 98 ? 11.340 -1.376 3.762 1.00 87.81 98 ASN A O 1
ATOM 754 N N . LEU A 1 99 ? 9.134 -1.466 3.343 1.00 80.50 99 LEU A N 1
ATOM 755 C CA . LEU A 1 99 ? 9.069 -2.928 3.305 1.00 80.50 99 LEU A CA 1
ATOM 756 C C . LEU A 1 99 ? 9.712 -3.510 2.037 1.00 80.50 99 LEU A C 1
ATOM 758 O O . LEU A 1 99 ? 10.365 -4.548 2.133 1.00 80.50 99 LEU A O 1
ATOM 762 N N . SER A 1 100 ? 9.580 -2.848 0.879 1.00 76.62 100 SER A N 1
ATOM 763 C CA . SER A 1 100 ? 10.247 -3.284 -0.362 1.00 76.62 100 SER A CA 1
ATOM 764 C C . SER A 1 100 ? 11.776 -3.221 -0.238 1.00 76.62 100 SER A C 1
ATOM 766 O O . SER A 1 100 ? 12.459 -4.201 -0.514 1.00 76.62 100 SER A O 1
ATOM 768 N N . LYS A 1 101 ? 12.317 -2.122 0.308 1.00 75.88 101 LYS A N 1
ATOM 769 C CA . LYS A 1 101 ? 13.772 -1.903 0.478 1.00 75.88 101 LYS A CA 1
ATOM 770 C C . LYS A 1 101 ? 14.463 -2.827 1.492 1.00 75.88 101 LYS A C 1
ATOM 772 O O . LYS A 1 101 ? 15.686 -2.819 1.575 1.00 75.88 101 LYS A O 1
ATOM 777 N N . LYS A 1 102 ? 13.703 -3.548 2.321 1.00 63.31 102 LYS A N 1
ATOM 778 C CA . LYS A 1 102 ? 14.235 -4.497 3.318 1.00 63.31 102 LYS A CA 1
ATOM 779 C C . LYS A 1 102 ? 14.449 -5.910 2.762 1.00 63.31 102 LYS A C 1
ATOM 781 O O . LYS A 1 102 ? 14.911 -6.768 3.514 1.00 63.31 102 LYS A O 1
ATOM 786 N N . LYS A 1 103 ? 14.070 -6.161 1.510 1.00 55.50 103 LYS A N 1
ATOM 787 C CA . LYS A 1 103 ? 14.344 -7.410 0.791 1.00 55.50 103 LYS A CA 1
ATOM 788 C C . LYS A 1 103 ? 15.630 -7.289 -0.011 1.00 55.50 103 LYS A C 1
ATOM 790 O O . LYS A 1 103 ? 16.292 -8.339 -0.145 1.00 55.50 103 LYS A O 1
#

Organism: NCBI:txid82979

Radius of gyration: 26.41 Å; chains: 1; bounding box: 54×51×76 Å

Sequence (103 aa):
MLYKSIRNMAMAGILLAVAGTSFAATTPDGMTCKQFINLDPQAATPVAFWVLNSYSEYKGGDYVALNEVDTMLTPQLIKLCKENPDKKLTDMKQDILNLSKKK

Foldseek 3Di:
DPDPDPPDDPPPDDPPPPPPPPPDPDALQQPFLLNLLPDDPVVQLVNQQCLQAPPDDDPPPPGDDSVCSVPPQSVVLNVVCVVPRGHRSSVCNVVSVVVVVVD

InterPro domains:
  IPR010486 HNS-dependent expression A/B [PF06411] (9-91)
  IPR028623 HNS-dependent expression B [MF_00947] (1-97)
  IPR038303 HNS-dependent expression A/B superfamily [G3DSA:1.10.890.10] (24-100)